Protein AF-A0A5J4ZER3-F1 (afdb_monomer_lite)

InterPro domains:
  IPR011009 Protein kinase-like domain superfamily [SSF56112] (42-123)
  IPR045845 Serine/threonine-protein kinase BSK [PTHR45863] (16-123)

Organism: NCBI:txid561372

pLDDT: mean 79.9, std 24.3, range [31.86, 98.56]

Radius of gyration: 29.1 Å; chains: 1; bounding box: 75×54×48 Å

Foldseek 3Di:
DDDDDDDDDDDDDDDDDDDDDDDDDDDPPPDDPVPDPQAQEDEDEPVQQCQFQVNVDQVQWPDPVGDPDQKTWGWGQGPVRDIDIDIDHHCVVPVDPVVVQVVLVVQQPDDDPPDPHRRYYYD

Secondary structure (DSSP, 8-state):
-------------------------------------PPPPEE--HHHHHHHTTTT-GGGB-STT-TTSSEEEEEEE-TTS-EEEEEEEPTTT-S-HHHHHHHHHHHHT---TTS----EE--

Sequence (123 aa):
MGCLQSKTANVQSPDQEPPQPDSNPDLANGDQLDQDQVPAFKEFGLAELRAATNGFSSELIVSESGEKAPNVVYRGKLRNNGLVAIKRFSKLSWPDPQQFVAEADGVGKVRHKRLVNLIGCCA

Structure (mmCIF, N/CA/C/O backbone):
data_AF-A0A5J4ZER3-F1
#
_entry.id   AF-A0A5J4ZER3-F1
#
loop_
_atom_site.group_PDB
_atom_site.id
_atom_site.type_symbol
_atom_site.label_atom_id
_atom_site.label_alt_id
_atom_site.label_comp_id
_atom_site.label_asym_id
_atom_site.label_entity_id
_atom_site.label_seq_id
_atom_site.pdbx_PDB_ins_code
_atom_site.Cartn_x
_atom_site.Cartn_y
_atom_site.Cartn_z
_atom_site.occupancy
_atom_site.B_iso_or_equiv
_atom_site.auth_seq_id
_atom_site.auth_comp_id
_atom_site.auth_asym_id
_atom_site.auth_atom_id
_atom_site.pdbx_PDB_model_num
ATOM 1 N N . MET A 1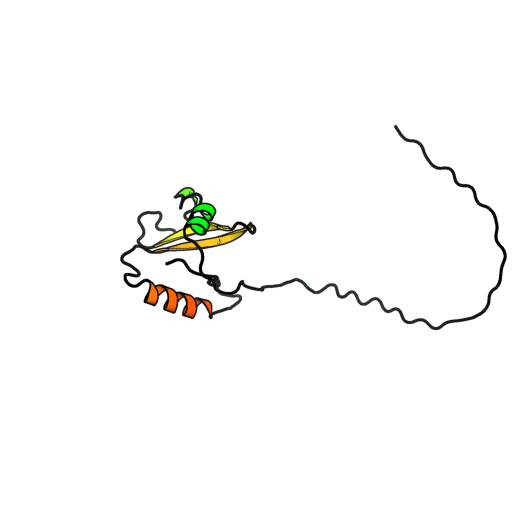 1 ? -52.283 8.293 23.711 1.00 50.03 1 MET A N 1
ATOM 2 C CA . MET A 1 1 ? -53.184 7.346 23.022 1.00 50.03 1 MET A CA 1
ATOM 3 C C . MET A 1 1 ? -52.814 5.948 23.487 1.00 50.03 1 MET A C 1
ATOM 5 O O . MET A 1 1 ? -51.911 5.345 22.930 1.00 50.03 1 MET A O 1
ATOM 9 N N . GLY A 1 2 ? -53.402 5.504 24.593 1.00 42.31 2 GLY A N 1
ATOM 10 C CA . GLY A 1 2 ? -53.235 4.150 25.119 1.00 42.31 2 GLY A CA 1
ATOM 11 C C . GLY A 1 2 ? -54.593 3.463 25.163 1.00 42.31 2 GLY A C 1
ATOM 12 O O . GLY A 1 2 ? -55.596 4.165 25.217 1.00 42.31 2 GLY A O 1
ATOM 13 N N . CYS A 1 3 ? -54.607 2.130 25.142 1.00 43.75 3 CYS A N 1
ATOM 14 C CA . CYS A 1 3 ? -55.658 1.299 25.731 1.00 43.75 3 CYS A CA 1
ATOM 15 C C . CYS A 1 3 ? -55.121 -0.119 25.986 1.00 43.75 3 CYS A C 1
ATOM 17 O O . CYS A 1 3 ? -54.333 -0.655 25.209 1.00 43.75 3 CYS A O 1
ATOM 19 N N . LEU A 1 4 ? -55.545 -0.666 27.123 1.00 42.50 4 LEU A N 1
ATOM 20 C CA . LEU A 1 4 ? -55.157 -1.926 27.749 1.00 42.50 4 LEU A CA 1
ATOM 21 C C . LEU A 1 4 ? -56.117 -3.073 27.375 1.00 42.50 4 LEU A C 1
ATOM 23 O O . LEU A 1 4 ? -57.294 -2.841 27.134 1.00 42.50 4 LEU A O 1
ATOM 27 N N . GLN A 1 5 ? -55.549 -4.286 27.380 1.00 50.31 5 GLN A N 1
ATOM 28 C CA . GLN A 1 5 ? -56.062 -5.638 27.689 1.00 50.31 5 GLN A CA 1
ATOM 29 C C . GLN A 1 5 ? -57.569 -5.967 27.640 1.00 50.31 5 GLN A C 1
ATOM 31 O O . GLN A 1 5 ? -58.403 -5.282 28.220 1.00 50.31 5 GLN A O 1
ATOM 36 N N . SER A 1 6 ? -57.870 -7.194 27.188 1.00 38.75 6 SER A N 1
ATOM 37 C CA . SER A 1 6 ? -58.867 -8.067 27.833 1.00 38.75 6 SER A CA 1
ATOM 38 C C . SER A 1 6 ? -58.549 -9.552 27.614 1.00 38.75 6 SER A C 1
ATOM 40 O O . SER A 1 6 ? -58.278 -9.988 26.498 1.00 38.75 6 SER A O 1
ATOM 42 N N . LYS A 1 7 ? -58.565 -10.307 28.718 1.00 40.66 7 LYS A N 1
ATOM 43 C CA . LYS A 1 7 ? -58.486 -11.773 28.809 1.00 40.66 7 LYS A CA 1
ATOM 44 C C . LYS A 1 7 ? -59.888 -12.375 28.665 1.00 40.66 7 LYS A C 1
ATOM 46 O O . LYS A 1 7 ? -60.841 -11.784 29.160 1.00 40.66 7 LYS A O 1
ATOM 51 N N . THR A 1 8 ? -59.989 -13.603 28.162 1.00 40.22 8 THR A N 1
ATOM 52 C CA . THR A 1 8 ? -60.995 -14.578 28.621 1.00 40.22 8 THR A CA 1
ATOM 53 C C . THR A 1 8 ? -60.343 -15.956 28.733 1.00 40.22 8 THR A C 1
ATOM 55 O O . THR A 1 8 ? -59.514 -16.337 27.911 1.00 40.22 8 THR A O 1
ATOM 58 N N . ALA A 1 9 ? -60.673 -16.653 29.816 1.00 38.53 9 ALA A N 1
ATOM 59 C CA . ALA A 1 9 ? -60.280 -18.020 30.127 1.00 38.53 9 ALA A CA 1
ATOM 60 C C . ALA A 1 9 ? -61.466 -18.953 29.849 1.00 38.53 9 ALA A C 1
ATOM 62 O O . ALA A 1 9 ? -62.600 -18.530 30.066 1.00 38.53 9 ALA A O 1
ATOM 63 N N . ASN A 1 10 ? -61.219 -20.214 29.470 1.00 35.22 10 ASN A N 1
ATOM 64 C CA . ASN A 1 10 ? -62.096 -21.319 29.871 1.00 35.22 10 ASN A CA 1
ATOM 65 C C . ASN A 1 10 ? -61.399 -22.698 29.798 1.00 35.22 10 ASN A C 1
ATOM 67 O O . ASN A 1 10 ? -61.095 -23.183 28.716 1.00 35.22 10 ASN A O 1
ATOM 71 N N . VAL A 1 11 ? -61.184 -23.257 30.994 1.00 31.86 11 VAL A N 1
ATOM 72 C CA . VAL A 1 11 ? -61.406 -24.635 31.490 1.00 31.86 11 VAL A CA 1
ATOM 73 C C . VAL A 1 11 ? -60.744 -25.873 30.841 1.00 31.86 11 VAL A C 1
ATOM 75 O O . VAL A 1 11 ? -60.644 -26.062 29.638 1.00 31.86 11 VAL A O 1
ATOM 78 N N . GLN A 1 12 ? -60.335 -26.728 31.781 1.00 37.50 12 GLN A N 1
ATOM 79 C CA . GLN A 1 12 ? -59.438 -27.879 31.824 1.00 37.50 12 GLN A CA 1
ATOM 80 C C . GLN A 1 12 ? -60.175 -29.228 31.749 1.00 37.50 12 GLN A C 1
ATOM 82 O O . GLN A 1 12 ? -61.339 -29.317 32.138 1.00 37.50 12 GLN A O 1
ATOM 87 N N . SER A 1 13 ? -59.469 -30.299 31.366 1.00 40.91 13 SER A N 1
ATOM 88 C CA . SER A 1 13 ? -59.676 -31.662 31.893 1.00 40.91 13 SER A CA 1
ATOM 89 C C . SER A 1 13 ? -58.424 -32.540 31.700 1.00 40.91 13 SER A C 1
ATOM 91 O O . SER A 1 13 ? -57.577 -32.184 30.880 1.00 40.91 13 SER A O 1
ATOM 93 N N . PRO A 1 14 ? -58.257 -33.594 32.524 1.00 41.88 14 PRO A N 1
ATOM 94 C CA . PRO A 1 14 ? -56.969 -33.999 33.091 1.00 41.88 14 PRO A CA 1
ATOM 95 C C . PRO A 1 14 ? -56.471 -35.362 32.585 1.00 41.88 14 PRO A C 1
ATOM 97 O O . PRO A 1 14 ? -57.275 -36.167 32.145 1.00 41.88 14 PRO A O 1
ATOM 100 N N . ASP A 1 15 ? -55.165 -35.611 32.716 1.00 33.59 15 ASP A N 1
ATOM 101 C CA . ASP A 1 15 ? -54.589 -36.881 33.195 1.00 33.59 15 ASP A CA 1
ATOM 102 C C . ASP A 1 15 ? -53.092 -36.644 33.527 1.00 33.59 15 ASP A C 1
ATOM 104 O O . ASP A 1 15 ? -52.298 -36.279 32.660 1.00 33.59 15 ASP A O 1
ATOM 108 N N . GLN A 1 16 ? -52.716 -36.787 34.807 1.00 33.78 16 GLN A N 1
ATOM 109 C CA . GLN A 1 16 ? -51.332 -36.935 35.317 1.00 33.78 16 GLN A CA 1
ATOM 110 C C . GLN A 1 16 ? -51.167 -38.394 35.801 1.00 33.78 16 GLN A C 1
ATOM 112 O O . GLN A 1 16 ? -52.162 -38.988 36.202 1.00 33.78 16 GLN A O 1
ATOM 117 N N . GLU A 1 17 ? -50.004 -39.066 35.739 1.00 35.72 17 GLU A N 1
ATOM 118 C CA . GLU A 1 17 ? -48.782 -38.951 36.592 1.00 35.72 17 GLU A CA 1
ATOM 119 C C . GLU A 1 17 ? -47.750 -40.064 36.190 1.00 35.72 17 GLU A C 1
ATOM 121 O O . GLU A 1 17 ? -48.180 -40.975 35.477 1.00 35.72 17 GLU A O 1
ATOM 126 N N . PRO A 1 18 ? -46.500 -40.212 36.735 1.00 43.41 18 PRO A N 1
ATOM 127 C CA . PRO A 1 18 ? -45.420 -39.314 37.244 1.00 43.41 18 PRO A CA 1
ATOM 128 C C . PRO A 1 18 ? -43.984 -39.756 36.729 1.00 43.41 18 PRO A C 1
ATOM 130 O O . PRO A 1 18 ? -43.915 -40.443 35.715 1.00 43.41 18 PRO A O 1
ATOM 133 N N . PRO A 1 19 ? -42.826 -39.511 37.413 1.00 41.78 19 PRO A N 1
ATOM 134 C CA . PRO A 1 19 ? -41.915 -38.349 37.410 1.00 41.78 19 PRO A CA 1
ATOM 135 C C . PRO A 1 19 ? -40.495 -38.583 36.779 1.00 41.78 19 PRO A C 1
ATOM 137 O O . PRO A 1 19 ? -40.183 -39.646 36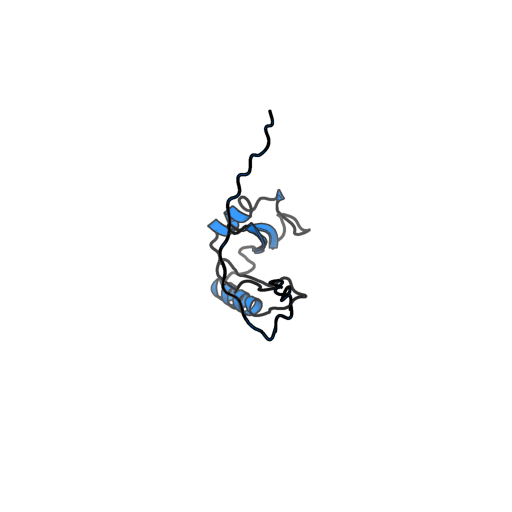.257 1.00 41.78 19 PRO A O 1
ATOM 140 N N . GLN A 1 20 ? -39.658 -37.531 36.843 1.00 42.25 20 GLN A N 1
ATOM 141 C CA . GLN A 1 20 ? -38.390 -37.182 36.145 1.00 42.25 20 GLN A CA 1
ATOM 142 C C . GLN A 1 20 ? -37.134 -38.056 36.475 1.00 42.25 20 GLN A C 1
ATOM 144 O O . GLN A 1 20 ? -37.208 -38.923 37.344 1.00 42.25 20 GLN A O 1
ATOM 149 N N . PRO A 1 21 ? -35.951 -37.803 35.856 1.00 39.06 21 PRO A N 1
ATOM 150 C CA . PRO A 1 21 ? -35.053 -36.823 36.482 1.00 39.06 21 PRO A CA 1
ATOM 151 C C . PRO A 1 21 ? -34.340 -35.857 35.523 1.00 39.06 21 PRO A C 1
ATOM 153 O O . PRO A 1 21 ? -34.024 -36.152 34.371 1.00 39.06 21 PRO A O 1
ATOM 156 N N . ASP A 1 22 ? -34.077 -34.691 36.099 1.00 41.81 22 ASP A N 1
ATOM 157 C CA . ASP A 1 22 ? -33.426 -33.514 35.555 1.00 41.81 22 ASP A CA 1
ATOM 158 C C . ASP A 1 22 ? -31.985 -33.744 35.090 1.00 41.81 22 ASP A C 1
ATOM 160 O O . ASP A 1 22 ? -31.205 -34.476 35.700 1.00 41.81 22 ASP A O 1
ATOM 164 N N . SER A 1 23 ? -31.581 -33.007 34.059 1.00 36.00 23 SER A N 1
ATOM 165 C CA . SER A 1 23 ? -30.211 -32.490 33.960 1.00 36.00 23 SER A CA 1
ATOM 166 C C . SER A 1 23 ? -30.170 -31.337 32.966 1.00 36.00 23 SER A C 1
ATOM 168 O O . SER A 1 23 ? -29.874 -31.503 31.788 1.00 36.00 23 SER A O 1
ATOM 170 N N . ASN A 1 24 ? -30.450 -30.141 33.474 1.00 47.28 24 ASN A N 1
ATOM 171 C CA . ASN A 1 24 ? -29.942 -28.916 32.881 1.00 47.28 24 ASN A CA 1
ATOM 172 C C . ASN A 1 24 ? -28.918 -28.336 33.861 1.00 47.28 24 ASN A C 1
ATOM 174 O O . ASN A 1 24 ? -29.302 -27.909 34.951 1.00 47.28 24 ASN A O 1
ATOM 178 N N . PRO A 1 25 ? -27.630 -28.290 33.508 1.00 42.06 25 PRO A N 1
ATOM 179 C CA . PRO A 1 25 ? -26.770 -27.222 33.948 1.00 42.06 25 PRO A CA 1
ATOM 180 C C . PRO A 1 25 ? -26.602 -26.247 32.785 1.00 42.06 25 PRO A C 1
ATOM 182 O O . PRO A 1 25 ? -26.043 -26.580 31.740 1.00 42.06 25 PRO A O 1
ATOM 185 N N . ASP A 1 26 ? -27.084 -25.026 33.005 1.00 46.06 26 ASP A N 1
ATOM 186 C CA . ASP A 1 26 ? -26.524 -23.826 32.400 1.00 46.06 26 ASP A CA 1
ATOM 187 C C . ASP A 1 26 ? -24.995 -23.928 32.381 1.00 46.06 26 ASP A C 1
ATOM 189 O O . ASP A 1 26 ? -24.340 -23.870 33.423 1.00 46.06 26 ASP A O 1
ATOM 193 N N . LEU A 1 27 ? -24.420 -24.042 31.190 1.00 45.72 27 LEU A N 1
ATOM 194 C CA . LEU A 1 27 ? -23.073 -23.563 30.939 1.00 45.72 27 LEU A CA 1
ATOM 195 C C . LEU A 1 27 ? -23.162 -22.622 29.754 1.00 45.72 27 LEU A C 1
ATOM 197 O O . LEU A 1 27 ? -23.180 -23.013 28.587 1.00 45.72 27 LEU A O 1
ATOM 201 N N . ALA A 1 28 ? -23.258 -21.349 30.116 1.00 50.97 28 ALA A N 1
ATOM 202 C CA . ALA A 1 28 ? -22.905 -20.237 29.274 1.00 50.97 28 ALA A CA 1
ATOM 203 C C . ALA A 1 28 ? -21.564 -20.523 28.584 1.00 50.97 28 ALA A C 1
ATOM 205 O O . ALA A 1 28 ? -20.506 -20.332 29.172 1.00 50.97 28 ALA A O 1
ATOM 206 N N . ASN A 1 29 ? -21.601 -20.907 27.311 1.00 46.16 29 ASN A N 1
ATOM 207 C CA . ASN A 1 29 ? -20.470 -20.677 26.421 1.00 46.16 29 ASN A CA 1
ATOM 208 C C . ASN A 1 29 ? -20.624 -19.276 25.826 1.00 46.16 29 ASN A C 1
ATOM 210 O O . ASN A 1 29 ? -20.807 -19.081 24.628 1.00 46.16 29 ASN A O 1
ATOM 214 N N . GLY A 1 30 ? -20.589 -18.290 26.722 1.00 48.44 30 GLY A N 1
ATOM 215 C CA . GLY A 1 30 ? -20.108 -16.964 26.389 1.00 48.44 30 GLY A CA 1
ATOM 216 C C . GLY A 1 30 ? -18.591 -17.015 26.449 1.00 48.44 30 GLY A C 1
ATOM 217 O O . GLY A 1 30 ? -18.036 -16.751 27.501 1.00 48.44 30 GLY A O 1
ATOM 218 N N . ASP A 1 31 ? -17.965 -17.436 25.351 1.00 48.97 31 ASP A N 1
ATOM 219 C CA . ASP A 1 31 ? -16.573 -17.129 25.006 1.00 48.97 31 ASP A CA 1
ATOM 220 C C . ASP A 1 31 ? -16.274 -17.651 23.594 1.00 48.97 31 ASP A C 1
ATOM 222 O O . ASP A 1 31 ? -15.600 -18.653 23.377 1.00 48.97 31 ASP A O 1
ATOM 226 N N . GLN A 1 32 ? -16.772 -16.934 22.592 1.00 49.00 32 GLN A N 1
ATOM 227 C CA . GLN A 1 32 ? -16.028 -16.815 21.344 1.00 49.00 32 GLN A CA 1
ATOM 228 C C . GLN A 1 32 ? -16.011 -15.335 20.980 1.00 49.00 32 GLN A C 1
ATOM 230 O O . GLN A 1 32 ? -16.692 -14.855 20.079 1.00 49.00 32 GLN A O 1
ATOM 235 N N . LEU A 1 33 ? -15.242 -14.577 21.759 1.00 41.66 33 LEU A N 1
ATOM 236 C CA . LEU A 1 33 ? -14.619 -13.384 21.216 1.00 41.66 33 LEU A CA 1
ATOM 237 C C . LEU A 1 33 ? -13.798 -13.874 20.017 1.00 41.66 33 LEU A C 1
ATOM 239 O O . LEU A 1 33 ? -12.773 -14.526 20.213 1.00 41.66 33 LEU A O 1
ATOM 243 N N . ASP A 1 34 ? -14.270 -13.635 18.791 1.00 45.97 34 ASP A N 1
ATOM 244 C CA . ASP A 1 34 ? -13.474 -13.785 17.569 1.00 45.97 34 ASP A CA 1
ATOM 245 C C . ASP A 1 34 ? -12.306 -12.792 17.641 1.00 45.97 34 ASP A C 1
ATOM 247 O O . ASP A 1 34 ? -12.337 -11.670 17.132 1.00 45.97 34 ASP A O 1
ATOM 251 N N . GLN A 1 35 ? -11.290 -13.196 18.390 1.00 51.22 35 GLN A N 1
ATOM 252 C CA . GLN A 1 35 ? -10.050 -12.491 18.603 1.00 51.22 35 GLN A CA 1
ATOM 253 C C . GLN A 1 35 ? -9.121 -12.846 17.431 1.00 51.22 35 GLN A C 1
ATOM 255 O O . GLN A 1 35 ? -8.824 -14.010 17.173 1.00 51.22 35 GLN A O 1
ATOM 260 N N . ASP A 1 36 ? -8.645 -11.817 16.733 1.00 57.66 36 ASP A N 1
ATOM 261 C CA . ASP A 1 36 ? -7.347 -11.816 16.048 1.00 57.66 36 ASP A CA 1
ATOM 262 C C . ASP A 1 36 ? -7.148 -12.654 14.767 1.00 57.66 36 ASP A C 1
ATOM 264 O O . ASP A 1 36 ? -6.004 -12.946 14.403 1.00 57.66 36 ASP A O 1
ATOM 268 N N . GLN A 1 37 ? -8.188 -12.974 13.990 1.00 75.62 37 GLN A N 1
ATOM 269 C CA . GLN A 1 37 ? -7.968 -13.525 12.640 1.00 75.62 37 GLN A CA 1
ATOM 270 C C . GLN A 1 37 ? -7.488 -12.415 11.684 1.00 75.62 37 GLN A C 1
ATOM 272 O O . GLN A 1 37 ? -8.271 -11.717 11.037 1.00 75.62 37 GLN A O 1
ATOM 277 N N . VAL A 1 38 ? -6.168 -12.228 11.604 1.00 85.25 38 VAL A N 1
ATOM 278 C CA . VAL A 1 38 ? -5.532 -11.369 10.596 1.00 85.25 38 VAL A CA 1
ATOM 279 C C . VAL A 1 38 ? -5.847 -11.930 9.202 1.00 85.25 38 VAL A C 1
ATOM 281 O O . VAL A 1 38 ? -5.568 -13.106 8.961 1.00 85.25 38 VAL A O 1
ATOM 284 N N . PRO A 1 39 ? -6.354 -11.117 8.255 1.00 91.25 39 PRO A N 1
ATOM 285 C CA . PRO A 1 39 ? -6.619 -11.580 6.898 1.00 91.25 39 PRO A CA 1
ATOM 286 C C . PRO A 1 39 ? -5.396 -12.227 6.233 1.00 91.25 39 PRO A C 1
ATOM 288 O O . PRO A 1 39 ? -4.248 -11.797 6.422 1.00 91.25 39 PRO A O 1
ATOM 291 N N . ALA A 1 40 ? -5.655 -13.239 5.402 1.00 92.88 40 ALA A N 1
ATOM 292 C CA . ALA A 1 40 ? -4.637 -13.821 4.538 1.00 92.88 40 ALA A CA 1
ATOM 293 C C . ALA A 1 40 ? -4.018 -12.741 3.637 1.00 92.88 40 ALA A C 1
ATOM 295 O O . ALA A 1 40 ? -4.702 -11.811 3.200 1.00 92.88 40 ALA A O 1
ATOM 296 N N . PHE A 1 41 ? -2.715 -12.868 3.380 1.00 97.12 41 PHE A N 1
ATOM 297 C CA . PHE A 1 41 ? -2.021 -11.987 2.448 1.00 97.12 41 PHE A CA 1
ATOM 298 C C . PHE A 1 41 ? -2.628 -12.128 1.045 1.00 97.12 41 PHE A C 1
ATOM 300 O O . PHE A 1 41 ? -2.894 -13.243 0.596 1.00 97.12 41 PHE A O 1
ATOM 307 N N . LYS A 1 42 ? -2.866 -11.006 0.360 1.00 97.12 42 LYS A N 1
ATOM 308 C CA . LYS A 1 42 ? -3.399 -10.989 -1.009 1.00 97.12 42 LYS A CA 1
ATOM 309 C C . LYS A 1 42 ? -2.893 -9.796 -1.815 1.00 97.12 42 LYS A C 1
ATOM 311 O O . LYS A 1 42 ? -2.412 -8.810 -1.261 1.00 97.12 42 LYS A O 1
ATOM 316 N N . GLU A 1 43 ? -3.091 -9.844 -3.123 1.00 98.06 43 GLU A N 1
ATOM 317 C CA . GLU A 1 43 ? -2.904 -8.679 -3.984 1.00 98.06 43 GLU A CA 1
ATOM 318 C C . GLU A 1 43 ? -4.153 -7.787 -3.984 1.00 98.06 43 GLU A C 1
ATOM 320 O O . GLU A 1 43 ? -5.293 -8.258 -4.035 1.00 98.06 43 GLU A O 1
ATOM 325 N N . PHE A 1 44 ? -3.929 -6.479 -3.901 1.00 98.19 44 PHE A N 1
ATOM 326 C CA . PHE A 1 44 ? -4.946 -5.439 -3.983 1.00 98.19 44 PHE A CA 1
ATOM 327 C C . PHE A 1 44 ? -4.843 -4.717 -5.323 1.00 98.19 44 PHE A C 1
ATOM 329 O O . PHE A 1 44 ? -3.751 -4.429 -5.807 1.00 98.19 44 PHE A O 1
ATOM 336 N N . GLY A 1 45 ? -5.984 -4.336 -5.896 1.00 98.19 45 GLY A N 1
ATOM 337 C CA . GLY A 1 45 ? -5.986 -3.500 -7.093 1.00 98.19 45 GLY A CA 1
ATOM 338 C C . GLY A 1 45 ? -5.636 -2.045 -6.769 1.00 98.19 45 GLY A C 1
ATOM 339 O O . GLY A 1 45 ? -6.140 -1.477 -5.798 1.00 98.19 45 GLY A O 1
ATOM 340 N N . LEU A 1 46 ? -4.873 -1.374 -7.639 1.00 98.12 46 LEU A N 1
ATOM 341 C CA . LEU A 1 46 ? -4.571 0.055 -7.477 1.00 98.12 46 LEU A CA 1
ATOM 342 C C . LEU A 1 46 ? -5.842 0.914 -7.358 1.00 98.12 46 LEU A C 1
ATOM 344 O O . LEU A 1 46 ? -5.878 1.868 -6.583 1.00 98.12 46 LEU A O 1
ATOM 348 N N . ALA A 1 47 ? -6.900 0.572 -8.101 1.00 98.31 47 ALA A N 1
ATOM 349 C CA . ALA A 1 47 ? -8.188 1.262 -8.023 1.00 98.31 47 ALA A CA 1
ATOM 350 C C . ALA A 1 47 ? -8.854 1.119 -6.641 1.00 98.31 47 ALA A C 1
ATOM 352 O O . ALA A 1 47 ? -9.468 2.067 -6.156 1.00 98.31 47 ALA A O 1
ATOM 353 N N . GLU A 1 48 ? -8.702 -0.037 -5.989 1.00 98.12 48 GLU A N 1
ATOM 354 C CA . GLU A 1 48 ? -9.196 -0.276 -4.631 1.00 98.12 48 GLU A CA 1
ATOM 355 C C . GLU A 1 48 ? -8.433 0.583 -3.619 1.00 98.12 48 GLU A C 1
ATOM 357 O O . GLU A 1 48 ? -9.054 1.304 -2.840 1.00 98.12 48 GLU A O 1
ATOM 362 N N . LEU A 1 49 ? -7.097 0.583 -3.683 1.00 98.56 49 LEU A N 1
ATOM 363 C CA . LEU A 1 49 ? -6.260 1.382 -2.782 1.00 98.56 49 LEU A CA 1
ATOM 364 C C . LEU A 1 49 ? -6.456 2.890 -2.993 1.00 98.56 49 LEU A C 1
ATOM 366 O O . LEU A 1 49 ? -6.476 3.658 -2.030 1.00 98.56 49 LEU A O 1
ATOM 370 N N . ARG A 1 50 ? -6.664 3.321 -4.244 1.00 98.38 50 ARG A N 1
ATOM 371 C CA . ARG A 1 50 ? -6.989 4.711 -4.582 1.00 98.38 50 ARG A CA 1
ATOM 372 C C . ARG A 1 50 ? -8.333 5.127 -3.985 1.00 98.38 50 ARG A C 1
ATOM 374 O O . ARG A 1 50 ? -8.416 6.197 -3.393 1.00 98.38 50 ARG A O 1
ATOM 381 N N . ALA A 1 51 ? -9.366 4.294 -4.106 1.00 98.44 51 ALA A N 1
ATOM 382 C CA . ALA A 1 51 ? -10.667 4.568 -3.497 1.00 98.44 51 ALA A CA 1
ATOM 383 C C . ALA A 1 51 ? -10.572 4.609 -1.962 1.00 98.44 51 ALA A C 1
ATOM 385 O O . ALA A 1 51 ? -11.124 5.509 -1.335 1.00 98.44 51 ALA A O 1
ATOM 386 N N . ALA A 1 52 ? -9.809 3.689 -1.364 1.00 98.50 52 ALA A N 1
ATOM 387 C CA . ALA A 1 52 ? -9.627 3.608 0.083 1.00 98.50 52 ALA A CA 1
ATOM 388 C C . ALA A 1 52 ? -8.935 4.840 0.691 1.00 98.50 52 ALA A C 1
ATOM 390 O O . ALA A 1 52 ? -9.101 5.099 1.881 1.00 98.50 52 ALA A O 1
ATOM 391 N N . THR A 1 53 ? -8.164 5.582 -0.108 1.00 98.56 53 THR A N 1
ATOM 392 C CA . THR A 1 53 ? -7.341 6.733 0.312 1.00 98.56 53 THR A CA 1
ATOM 393 C C . THR A 1 53 ? -7.804 8.056 -0.296 1.00 98.56 53 THR A C 1
ATOM 395 O O . THR A 1 53 ? -7.034 9.015 -0.329 1.00 98.56 53 THR A O 1
ATOM 398 N N . ASN A 1 54 ? -9.031 8.116 -0.827 1.00 98.06 54 ASN A N 1
ATOM 399 C CA . ASN A 1 54 ? -9.554 9.293 -1.525 1.00 98.06 54 ASN A CA 1
ATOM 400 C C . ASN A 1 54 ? -8.558 9.868 -2.557 1.00 98.06 54 ASN A C 1
ATOM 402 O O . ASN A 1 54 ? -8.223 11.048 -2.539 1.00 98.06 54 ASN A O 1
ATOM 406 N N . GLY A 1 55 ? -8.004 9.007 -3.414 1.00 97.75 55 GLY A N 1
ATOM 407 C CA . GLY A 1 55 ? -7.032 9.432 -4.422 1.00 97.75 55 GLY A CA 1
ATOM 408 C C . GLY A 1 55 ? -5.591 9.567 -3.928 1.00 97.75 55 GLY A C 1
ATOM 409 O O . GLY A 1 55 ? -4.812 10.228 -4.606 1.00 97.75 55 GLY A O 1
ATOM 410 N N . PHE A 1 56 ? -5.218 8.940 -2.805 1.00 97.31 56 PHE A N 1
ATOM 411 C CA . PHE A 1 56 ? -3.973 9.219 -2.073 1.00 97.31 56 PHE A CA 1
ATOM 412 C C . PHE A 1 56 ? -3.906 10.671 -1.569 1.00 97.31 56 PHE A C 1
ATOM 414 O O . PHE A 1 56 ? -2.879 11.333 -1.711 1.00 97.31 56 PHE A O 1
ATOM 421 N N . SER A 1 57 ? -5.013 11.157 -0.991 1.00 97.44 57 SER A N 1
ATOM 422 C CA . SER A 1 57 ? -5.113 12.511 -0.428 1.00 97.44 57 SER A CA 1
ATOM 423 C C . SER A 1 57 ? -4.038 12.763 0.634 1.00 97.44 57 SER A C 1
ATOM 425 O O . SER A 1 57 ? -3.803 11.921 1.507 1.00 97.44 57 SER A O 1
ATOM 427 N N . SER A 1 58 ? -3.422 13.947 0.590 1.00 96.38 58 SER A N 1
ATOM 428 C CA . SER A 1 58 ? -2.423 14.383 1.570 1.00 96.38 58 SER A CA 1
ATOM 429 C C . SER A 1 58 ? -2.995 14.503 2.988 1.00 96.38 58 SER A C 1
ATOM 431 O O . SER A 1 58 ? -2.275 14.275 3.956 1.00 96.38 58 SER A O 1
ATOM 433 N N . GLU A 1 59 ? -4.302 14.749 3.121 1.00 97.25 59 GLU A N 1
ATOM 434 C CA . GLU A 1 59 ? -5.021 14.789 4.405 1.00 97.25 59 GLU A CA 1
ATOM 435 C C . GLU A 1 59 ? -5.041 13.436 5.127 1.00 97.25 59 GLU A C 1
ATOM 437 O O . GLU A 1 59 ? -5.259 13.367 6.335 1.00 97.25 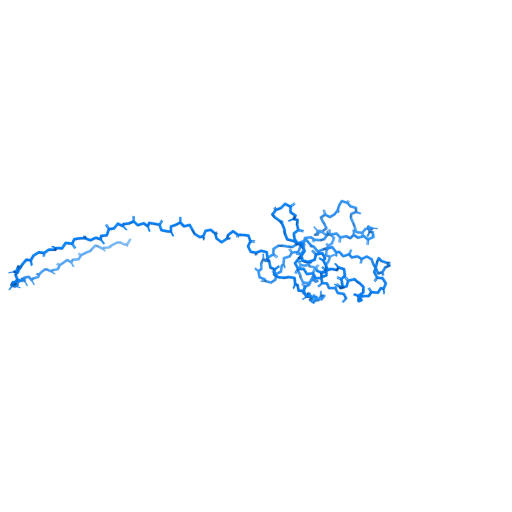59 GLU A O 1
ATOM 442 N N . LEU A 1 60 ? -4.833 12.344 4.388 1.00 97.62 60 LEU A N 1
ATOM 443 C CA . LEU A 1 60 ? -4.812 10.989 4.928 1.00 97.62 60 LEU A CA 1
ATOM 444 C C . LEU A 1 60 ? -3.391 10.477 5.174 1.00 97.62 60 LEU A C 1
ATOM 446 O O . LEU A 1 60 ? -3.231 9.309 5.527 1.00 97.62 60 LEU A O 1
ATOM 450 N N . ILE A 1 61 ? -2.359 11.307 5.003 1.00 97.94 61 ILE A N 1
ATOM 451 C CA . ILE A 1 61 ? -0.983 10.926 5.331 1.00 97.94 61 ILE A CA 1
ATOM 452 C C . ILE A 1 61 ? -0.844 10.784 6.848 1.00 97.94 61 ILE A C 1
ATOM 454 O O . ILE A 1 61 ? -1.192 11.680 7.610 1.00 97.94 61 ILE A O 1
ATOM 458 N N . VAL A 1 62 ? -0.298 9.648 7.276 1.00 97.25 62 VAL A N 1
ATOM 459 C CA . VAL A 1 62 ? -0.006 9.344 8.687 1.00 97.25 62 VAL A CA 1
ATOM 460 C C . VAL A 1 62 ? 1.489 9.196 8.966 1.00 97.25 62 VAL A C 1
ATOM 462 O O . VAL A 1 62 ? 1.888 9.064 10.117 1.00 97.25 62 VAL A O 1
ATOM 465 N N . SER A 1 63 ? 2.331 9.201 7.929 1.00 95.88 63 SER A N 1
ATOM 466 C CA . SER A 1 63 ? 3.788 9.245 8.083 1.00 95.88 63 SER A CA 1
ATOM 467 C C . SER A 1 63 ? 4.278 10.664 8.379 1.00 95.88 63 SER A C 1
ATOM 469 O O . SER A 1 63 ? 3.879 11.603 7.694 1.00 95.88 63 SER A O 1
ATOM 471 N N . GLU A 1 64 ? 5.221 10.804 9.312 1.00 91.38 64 GLU A N 1
ATOM 472 C CA . GLU A 1 64 ? 5.747 12.099 9.783 1.00 91.38 64 GLU A CA 1
ATOM 473 C C . GLU A 1 64 ? 6.368 12.966 8.677 1.00 91.38 64 GLU A C 1
ATOM 475 O O . GLU A 1 64 ? 6.260 14.188 8.699 1.00 91.38 64 GLU A O 1
ATOM 480 N N . SER A 1 65 ? 7.002 12.345 7.680 1.00 86.81 65 SER A N 1
ATOM 481 C CA . SER A 1 65 ? 7.750 13.049 6.629 1.00 86.81 65 SER A CA 1
ATOM 482 C C . SER A 1 65 ? 6.876 13.685 5.533 1.00 86.81 65 SER A C 1
ATOM 484 O O . SER A 1 65 ? 7.408 14.305 4.610 1.00 86.81 65 SER A O 1
ATOM 486 N N . GLY A 1 66 ? 5.547 13.548 5.618 1.00 86.38 66 GLY A N 1
ATOM 487 C CA . GLY A 1 66 ? 4.612 14.137 4.659 1.00 86.38 66 GLY A CA 1
ATOM 488 C C . GLY A 1 66 ? 4.757 13.591 3.232 1.00 86.38 66 GLY A C 1
ATOM 489 O O . GLY A 1 66 ? 5.324 12.526 2.998 1.00 86.38 66 GLY A O 1
ATOM 490 N N . GLU A 1 67 ? 4.234 14.332 2.255 1.00 84.50 67 GLU A N 1
ATOM 491 C CA . GLU A 1 67 ? 4.127 13.889 0.854 1.00 84.50 67 GLU A CA 1
ATOM 492 C C . GLU A 1 67 ? 5.468 13.844 0.101 1.00 84.50 67 GLU A C 1
ATOM 494 O O . GLU A 1 67 ? 5.630 13.076 -0.842 1.00 84.50 67 GLU A O 1
ATOM 499 N N . LYS A 1 68 ? 6.452 14.650 0.519 1.00 86.25 68 LYS A N 1
ATOM 500 C CA . LYS A 1 68 ? 7.764 14.741 -0.150 1.00 86.25 68 LYS A CA 1
ATOM 501 C C . LYS A 1 68 ? 8.710 13.592 0.212 1.00 86.25 68 LYS A C 1
ATOM 503 O O . LYS A 1 68 ? 9.831 13.539 -0.291 1.00 86.25 68 LYS A O 1
ATOM 508 N N . ALA A 1 69 ? 8.285 12.697 1.099 1.00 86.44 69 ALA A N 1
ATOM 509 C CA . ALA A 1 69 ? 9.069 11.548 1.504 1.00 86.44 69 ALA A CA 1
ATOM 510 C C . ALA A 1 69 ? 9.160 10.512 0.370 1.00 86.44 69 ALA A C 1
ATOM 512 O O . ALA A 1 69 ? 8.199 10.329 -0.378 1.00 86.44 69 ALA A O 1
ATOM 513 N N . PRO A 1 70 ? 10.268 9.758 0.269 1.00 84.44 70 PRO A N 1
ATOM 514 C CA . PRO A 1 70 ? 10.384 8.679 -0.713 1.00 84.44 70 PRO A CA 1
ATOM 515 C C . PRO A 1 70 ? 9.339 7.575 -0.496 1.00 84.44 70 PRO A C 1
ATOM 517 O O . PRO A 1 70 ? 8.957 6.896 -1.445 1.00 84.44 70 PRO A O 1
ATOM 520 N N . ASN A 1 71 ? 8.866 7.404 0.742 1.00 91.81 71 ASN A N 1
ATOM 521 C CA . ASN A 1 71 ? 7.827 6.451 1.104 1.00 91.81 71 ASN A CA 1
ATOM 522 C C . ASN A 1 71 ? 6.798 7.146 1.993 1.00 91.81 71 ASN A C 1
ATOM 524 O O . ASN A 1 71 ? 7.149 7.629 3.069 1.00 91.81 71 ASN A O 1
ATOM 528 N N . VAL A 1 72 ? 5.539 7.149 1.567 1.00 96.69 72 VAL A N 1
ATOM 529 C CA . VAL A 1 72 ? 4.441 7.820 2.277 1.00 96.69 72 VAL A CA 1
ATOM 530 C C . VAL A 1 72 ? 3.459 6.769 2.775 1.00 96.69 72 VAL A C 1
ATOM 532 O O . VAL A 1 72 ? 3.126 5.835 2.043 1.00 96.69 72 VAL A O 1
ATOM 535 N N . VAL A 1 73 ? 3.000 6.896 4.020 1.00 98.06 73 VAL A N 1
ATOM 536 C CA . VAL A 1 73 ? 1.972 6.010 4.583 1.00 98.06 73 VAL A CA 1
ATOM 537 C C . VAL A 1 73 ? 0.657 6.767 4.670 1.00 98.06 73 VAL A C 1
ATOM 539 O O . VAL A 1 73 ? 0.596 7.829 5.284 1.00 98.06 73 VAL A O 1
ATOM 542 N N . TYR A 1 74 ? -0.392 6.198 4.084 1.00 98.44 74 TYR A N 1
ATOM 543 C CA . TYR A 1 74 ? -1.745 6.743 4.095 1.00 98.44 74 TYR A CA 1
ATOM 544 C C . TYR A 1 74 ? -2.655 5.907 4.991 1.00 98.44 74 TYR A C 1
ATOM 546 O O . TYR A 1 74 ? -2.606 4.676 4.962 1.00 98.44 74 TYR A O 1
ATOM 554 N N . ARG A 1 75 ? -3.544 6.561 5.733 1.00 98.31 75 ARG A N 1
ATOM 555 C CA . ARG A 1 75 ? -4.722 5.923 6.318 1.00 98.31 75 ARG A CA 1
ATOM 556 C C . ARG A 1 75 ? -5.718 5.615 5.203 1.00 98.31 75 ARG A C 1
ATOM 558 O O . ARG A 1 75 ? -6.101 6.504 4.450 1.00 98.31 75 ARG A O 1
ATOM 565 N N . GLY A 1 76 ? -6.171 4.369 5.127 1.00 98.38 76 GLY A N 1
ATOM 566 C CA . GLY A 1 76 ? -7.187 3.931 4.177 1.00 98.38 76 GLY A CA 1
ATOM 567 C C . GLY A 1 76 ? -8.375 3.251 4.850 1.00 98.38 76 GLY A C 1
ATOM 568 O O . GLY A 1 76 ? -8.259 2.723 5.959 1.00 98.38 76 GLY A O 1
ATOM 569 N N . LYS A 1 77 ? -9.517 3.241 4.159 1.00 98.38 77 LYS A N 1
ATOM 570 C CA . LYS A 1 77 ? -10.697 2.444 4.519 1.00 98.38 77 LYS A CA 1
ATOM 571 C C . LYS A 1 77 ? -11.122 1.585 3.329 1.00 98.38 77 LYS A C 1
ATOM 573 O O . LYS A 1 77 ? -11.563 2.110 2.311 1.00 98.38 77 LYS A O 1
ATOM 578 N N . LEU A 1 78 ? -10.974 0.269 3.454 1.00 96.38 78 LEU A N 1
ATOM 579 C CA . LEU A 1 78 ? -11.394 -0.697 2.438 1.00 96.38 78 LEU A CA 1
ATOM 580 C C . LEU A 1 78 ? -12.930 -0.783 2.353 1.00 96.38 78 LEU A C 1
ATOM 582 O O . LEU A 1 78 ? -13.644 -0.345 3.256 1.00 96.38 78 LEU A O 1
ATOM 586 N N . ARG A 1 79 ? -13.456 -1.391 1.278 1.00 93.94 79 ARG A N 1
ATOM 587 C CA . ARG A 1 79 ? -14.913 -1.527 1.045 1.00 93.94 79 ARG A CA 1
ATOM 588 C C . ARG A 1 79 ? -15.643 -2.310 2.137 1.00 93.94 79 ARG A C 1
ATOM 590 O O . ARG A 1 79 ? -16.811 -2.055 2.390 1.00 93.94 79 ARG A O 1
ATOM 597 N N . ASN A 1 80 ? -14.951 -3.235 2.797 1.00 91.56 80 ASN A N 1
ATOM 598 C CA . ASN A 1 80 ? -15.462 -3.987 3.946 1.00 91.56 80 ASN A CA 1
ATOM 599 C C . ASN A 1 80 ? -15.387 -3.191 5.266 1.00 91.56 80 ASN A C 1
ATOM 601 O O . ASN A 1 80 ? -15.449 -3.779 6.339 1.00 91.56 80 ASN A O 1
ATOM 605 N N . ASN A 1 81 ? -15.193 -1.872 5.200 1.00 91.62 81 ASN A N 1
ATOM 606 C CA . ASN A 1 81 ? -14.951 -0.973 6.326 1.00 91.62 81 ASN A CA 1
ATOM 607 C C . ASN A 1 81 ? -13.668 -1.233 7.134 1.00 91.62 81 ASN A C 1
ATOM 609 O O . ASN A 1 81 ? -13.451 -0.545 8.133 1.00 91.62 81 ASN A O 1
ATOM 613 N N . GLY A 1 82 ? -12.790 -2.136 6.690 1.00 94.25 82 GLY A N 1
ATOM 614 C CA . GLY A 1 82 ? -11.497 -2.374 7.324 1.00 94.25 82 GLY A CA 1
ATOM 615 C C . GLY A 1 82 ? -10.574 -1.161 7.199 1.00 94.25 82 GLY A C 1
ATOM 616 O O . GLY A 1 82 ? -10.324 -0.675 6.092 1.00 94.25 82 GLY A O 1
ATOM 617 N N . LEU A 1 83 ? -10.065 -0.668 8.330 1.00 96.81 83 LEU A N 1
ATOM 618 C CA . LEU A 1 83 ? -9.042 0.377 8.354 1.00 96.81 83 LEU A CA 1
ATOM 619 C C . LEU A 1 83 ? -7.669 -0.227 8.066 1.00 96.81 83 LEU A C 1
ATOM 621 O O . LEU A 1 83 ? -7.317 -1.271 8.611 1.00 96.81 83 LEU A O 1
ATOM 625 N N . VAL A 1 84 ? -6.891 0.447 7.224 1.00 97.81 84 VAL A N 1
ATOM 626 C CA . VAL A 1 84 ? -5.570 -0.017 6.787 1.00 97.81 84 VAL A CA 1
ATOM 627 C C . VAL A 1 84 ? -4.563 1.126 6.757 1.00 97.81 84 VAL A C 1
ATOM 629 O O . VAL A 1 84 ? -4.928 2.288 6.572 1.00 97.81 84 VAL A O 1
ATOM 632 N N . ALA A 1 85 ? -3.283 0.786 6.897 1.00 98.31 85 ALA A N 1
ATOM 633 C CA . ALA A 1 85 ? -2.171 1.664 6.559 1.00 98.31 85 ALA A CA 1
ATOM 634 C C . ALA A 1 85 ? -1.610 1.237 5.195 1.00 98.31 85 ALA A C 1
ATOM 636 O O . ALA A 1 85 ? -1.204 0.090 5.022 1.00 98.31 85 ALA A O 1
ATOM 637 N N . ILE A 1 86 ? -1.599 2.146 4.220 1.00 98.38 86 ILE A N 1
ATOM 638 C CA . ILE A 1 86 ? -1.118 1.891 2.858 1.00 98.38 86 ILE A CA 1
ATOM 639 C C . ILE A 1 86 ? 0.210 2.617 2.682 1.00 98.38 86 ILE A C 1
ATOM 641 O O . ILE A 1 86 ? 0.245 3.842 2.569 1.00 98.38 86 ILE A O 1
ATOM 645 N N . LYS A 1 87 ? 1.311 1.861 2.669 1.00 97.75 87 LYS A N 1
ATOM 646 C CA . LYS A 1 87 ? 2.649 2.389 2.388 1.00 97.75 87 LYS A CA 1
ATOM 647 C C . LYS A 1 87 ? 2.876 2.419 0.880 1.00 97.75 87 LYS A C 1
ATOM 649 O O . LYS A 1 87 ? 2.953 1.374 0.240 1.00 97.75 87 LYS A O 1
ATOM 654 N N . ARG A 1 88 ? 2.985 3.619 0.319 1.00 96.50 88 ARG A N 1
ATOM 655 C CA . ARG A 1 88 ? 3.273 3.855 -1.095 1.00 96.50 88 ARG A CA 1
ATOM 656 C C . ARG A 1 88 ? 4.758 4.149 -1.260 1.00 96.50 88 ARG A C 1
ATOM 658 O O . ARG A 1 88 ? 5.264 5.119 -0.697 1.00 96.50 88 ARG A O 1
ATOM 665 N N . PHE A 1 89 ? 5.433 3.306 -2.028 1.00 95.25 89 PHE A N 1
ATOM 666 C CA . PHE A 1 89 ? 6.846 3.459 -2.353 1.00 95.25 89 PHE A CA 1
ATOM 667 C C . PHE A 1 89 ? 7.035 4.360 -3.578 1.00 95.25 89 PHE A C 1
ATOM 669 O O . PHE A 1 89 ? 6.178 4.414 -4.466 1.00 95.25 89 PHE A O 1
ATOM 676 N N . SER A 1 90 ? 8.171 5.053 -3.648 1.00 91.50 90 SER A N 1
ATOM 677 C CA . SER A 1 90 ? 8.608 5.691 -4.891 1.00 91.50 90 SER A CA 1
ATOM 678 C C . SER A 1 90 ? 8.933 4.634 -5.955 1.00 91.50 90 SER A C 1
ATOM 680 O O . SER A 1 90 ? 9.353 3.524 -5.628 1.00 91.50 90 SER A O 1
ATOM 682 N N . LYS A 1 91 ? 8.824 4.993 -7.242 1.00 84.88 91 LYS A N 1
ATOM 683 C CA . LYS A 1 91 ? 9.179 4.091 -8.357 1.00 84.88 91 LYS A CA 1
ATOM 684 C C . LYS A 1 91 ? 10.629 3.590 -8.303 1.00 84.88 91 LYS A C 1
ATOM 686 O O . LYS A 1 91 ? 10.926 2.539 -8.848 1.00 84.88 91 LYS A O 1
ATOM 691 N N . LEU A 1 92 ? 11.527 4.343 -7.665 1.00 89.50 92 LEU A N 1
ATOM 692 C CA . LEU A 1 92 ? 12.943 3.986 -7.551 1.00 89.50 92 LEU A CA 1
ATOM 693 C C . LEU A 1 92 ? 13.210 2.968 -6.436 1.00 89.50 92 LEU A C 1
ATOM 695 O O . LEU A 1 92 ? 14.262 2.343 -6.431 1.00 89.50 92 LEU A O 1
ATOM 699 N N . SER A 1 93 ? 12.282 2.806 -5.487 1.00 92.19 93 SER A N 1
ATOM 700 C CA . SER A 1 93 ? 12.462 1.909 -4.341 1.00 92.19 93 SER A CA 1
ATOM 701 C C . SER A 1 93 ? 12.345 0.433 -4.719 1.00 92.19 93 SER A C 1
ATOM 703 O O . SER A 1 93 ? 13.011 -0.391 -4.105 1.00 92.19 93 SER A O 1
ATOM 705 N N . TRP A 1 94 ? 11.524 0.118 -5.724 1.00 94.38 94 TRP A N 1
ATOM 706 C CA . TRP A 1 94 ? 11.311 -1.237 -6.235 1.00 94.38 94 TRP A CA 1
ATOM 707 C C . TRP A 1 94 ? 11.276 -1.223 -7.768 1.00 94.38 94 TRP A C 1
ATOM 709 O O . TRP A 1 94 ? 10.196 -1.183 -8.356 1.00 94.38 94 TRP A O 1
ATOM 719 N N . PRO A 1 95 ? 12.448 -1.203 -8.431 1.00 93.12 95 PRO A N 1
ATOM 720 C CA . PRO A 1 95 ? 12.522 -1.194 -9.892 1.00 93.12 95 PRO A CA 1
ATOM 721 C C . PRO A 1 95 ? 11.980 -2.479 -10.532 1.00 93.12 95 PRO A C 1
ATOM 723 O O . PRO A 1 95 ? 11.492 -2.430 -11.658 1.00 93.12 95 PRO A O 1
ATOM 726 N N . ASP A 1 96 ? 12.066 -3.606 -9.817 1.00 95.94 96 ASP A N 1
ATOM 727 C CA . ASP A 1 96 ? 11.518 -4.900 -10.224 1.00 95.94 96 ASP A CA 1
ATOM 728 C C . ASP A 1 96 ? 10.231 -5.220 -9.431 1.00 95.94 96 ASP A C 1
ATOM 730 O O . ASP A 1 96 ? 10.299 -5.514 -8.229 1.00 95.94 96 ASP A O 1
ATOM 734 N N . PRO A 1 97 ? 9.051 -5.191 -10.082 1.00 94.31 97 PRO A N 1
ATOM 735 C CA . PRO A 1 97 ? 7.781 -5.544 -9.455 1.00 94.31 97 PRO A CA 1
ATOM 736 C C . PRO A 1 97 ? 7.731 -6.986 -8.938 1.00 94.31 97 PRO A C 1
ATOM 738 O O . PRO A 1 97 ? 7.082 -7.242 -7.928 1.00 94.31 97 PRO A O 1
ATOM 741 N N . GLN A 1 98 ? 8.408 -7.932 -9.597 1.00 96.81 98 GLN A N 1
ATOM 742 C CA . GLN A 1 98 ? 8.387 -9.339 -9.185 1.00 96.81 98 GLN A CA 1
ATOM 743 C C . GLN A 1 98 ? 9.173 -9.540 -7.892 1.00 96.81 98 GLN A C 1
ATOM 745 O O . GLN A 1 98 ? 8.705 -10.228 -6.984 1.00 96.81 98 GLN A O 1
ATOM 750 N N . GLN A 1 99 ? 10.323 -8.871 -7.766 1.00 97.69 99 GLN A N 1
ATOM 751 C CA . GLN A 1 99 ? 11.082 -8.848 -6.518 1.00 97.69 99 GLN A CA 1
ATOM 752 C C . GLN A 1 99 ? 10.259 -8.232 -5.378 1.00 97.69 99 GLN A C 1
ATOM 754 O O . GLN A 1 99 ? 10.230 -8.776 -4.276 1.00 97.69 99 GLN A O 1
ATOM 759 N N . PHE A 1 100 ? 9.544 -7.135 -5.646 1.00 97.50 100 PHE A N 1
ATOM 760 C CA . PHE A 1 100 ? 8.669 -6.513 -4.652 1.00 97.50 100 PHE A CA 1
ATOM 761 C C . PHE A 1 100 ? 7.561 -7.457 -4.174 1.00 97.50 100 PHE A C 1
ATOM 763 O O . PHE A 1 100 ? 7.351 -7.580 -2.968 1.00 97.50 100 PHE A O 1
ATOM 770 N N . VAL A 1 101 ? 6.865 -8.132 -5.095 1.00 98.06 101 VAL A N 1
ATOM 771 C CA . VAL A 1 101 ? 5.794 -9.079 -4.746 1.00 98.06 101 VAL A CA 1
ATOM 772 C C . VAL A 1 101 ? 6.347 -10.254 -3.939 1.00 98.06 101 VAL A C 1
ATOM 774 O O . VAL A 1 101 ? 5.754 -10.614 -2.923 1.00 98.06 101 VAL A O 1
ATOM 777 N N . ALA A 1 102 ? 7.500 -10.807 -4.327 1.00 98.25 102 ALA A N 1
ATOM 778 C CA . ALA A 1 102 ? 8.136 -11.909 -3.605 1.00 98.25 102 ALA A CA 1
ATOM 779 C C . ALA A 1 102 ? 8.511 -11.526 -2.160 1.00 98.25 102 ALA A C 1
ATOM 781 O O . ALA A 1 102 ? 8.211 -12.265 -1.221 1.00 98.25 102 ALA A O 1
ATOM 782 N N . GLU A 1 103 ? 9.114 -10.352 -1.964 1.00 98.19 103 GLU A N 1
ATOM 783 C CA . GLU A 1 103 ? 9.458 -9.836 -0.633 1.00 98.19 103 GLU A CA 1
ATOM 784 C C . GLU A 1 103 ? 8.206 -9.511 0.193 1.00 98.19 103 GLU A C 1
ATOM 786 O O . GLU A 1 103 ? 8.127 -9.842 1.379 1.00 98.19 103 GLU A O 1
ATOM 791 N N . ALA A 1 104 ? 7.187 -8.911 -0.429 1.00 98.19 104 ALA A N 1
ATOM 792 C CA . ALA A 1 104 ? 5.925 -8.614 0.235 1.00 98.19 104 ALA A CA 1
ATOM 793 C C . ALA A 1 104 ? 5.201 -9.891 0.691 1.00 98.19 104 ALA A C 1
ATOM 795 O O . ALA A 1 104 ? 4.695 -9.916 1.812 1.00 98.19 104 ALA A O 1
ATOM 796 N N . ASP A 1 105 ? 5.194 -10.954 -0.119 1.00 97.69 105 ASP A N 1
ATOM 797 C CA . ASP A 1 105 ? 4.660 -12.269 0.260 1.00 97.69 105 ASP A CA 1
ATOM 798 C C . ASP A 1 105 ? 5.464 -12.894 1.414 1.00 97.69 105 ASP A C 1
ATOM 800 O O . ASP A 1 105 ? 4.891 -13.391 2.387 1.00 97.69 105 ASP A O 1
ATOM 804 N N . GLY A 1 106 ? 6.797 -12.797 1.367 1.00 98.06 106 GLY A N 1
ATOM 805 C CA . GLY A 1 106 ? 7.685 -13.226 2.450 1.00 98.06 106 GLY A CA 1
ATOM 806 C C . GLY A 1 106 ? 7.358 -12.550 3.785 1.00 98.06 106 GLY A C 1
ATOM 807 O O . GLY A 1 106 ? 7.121 -13.226 4.789 1.00 98.06 106 GLY A O 1
ATOM 808 N N . VAL A 1 107 ? 7.257 -11.217 3.794 1.00 98.00 107 VAL A N 1
ATOM 809 C CA . VAL A 1 107 ? 6.845 -10.440 4.978 1.00 98.00 107 VAL A CA 1
ATOM 810 C C . VAL A 1 107 ? 5.393 -10.741 5.363 1.00 98.00 107 VAL A C 1
ATOM 812 O O . VAL A 1 107 ? 5.057 -10.798 6.547 1.00 98.00 107 VAL A O 1
ATOM 815 N N . GLY A 1 108 ? 4.531 -10.991 4.378 1.00 97.00 108 GLY A N 1
ATOM 816 C CA . GLY A 1 108 ? 3.135 -11.383 4.545 1.00 97.00 108 GLY A CA 1
ATOM 817 C C . GLY A 1 108 ? 2.938 -12.694 5.310 1.00 97.00 108 GLY A C 1
ATOM 818 O O . GLY A 1 108 ? 1.887 -12.887 5.913 1.00 97.00 108 GLY A O 1
ATOM 819 N N . LYS A 1 109 ? 3.943 -13.572 5.366 1.00 96.25 109 LYS A N 1
ATOM 820 C CA . LYS A 1 109 ? 3.896 -14.808 6.169 1.00 96.25 109 LYS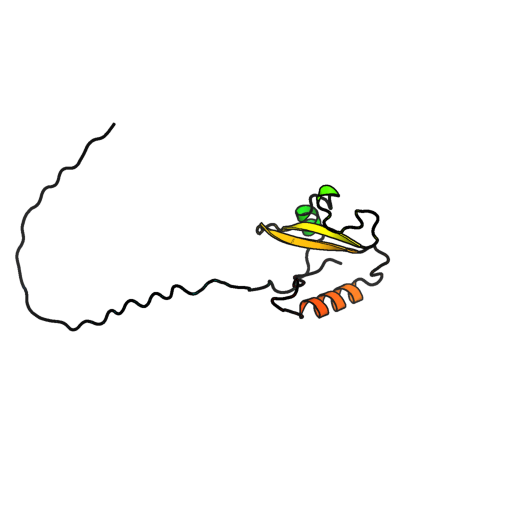 A CA 1
ATOM 821 C C . LYS A 1 109 ? 4.153 -14.563 7.654 1.00 96.25 109 LYS A C 1
ATOM 823 O O . LYS A 1 109 ? 3.750 -15.372 8.487 1.00 96.25 109 LYS A O 1
ATOM 828 N N . VAL A 1 110 ? 4.792 -13.448 8.012 1.00 95.94 110 VAL A N 1
ATOM 829 C CA . VAL A 1 110 ? 5.044 -13.101 9.412 1.00 95.94 110 VAL A CA 1
ATOM 830 C C . VAL A 1 110 ? 3.741 -12.611 10.044 1.00 95.94 110 VAL A C 1
ATOM 832 O O . VAL A 1 110 ? 3.142 -11.620 9.612 1.00 95.94 110 VAL A O 1
ATOM 835 N N . ARG A 1 111 ? 3.288 -13.334 11.074 1.00 95.56 111 ARG A N 1
ATOM 836 C CA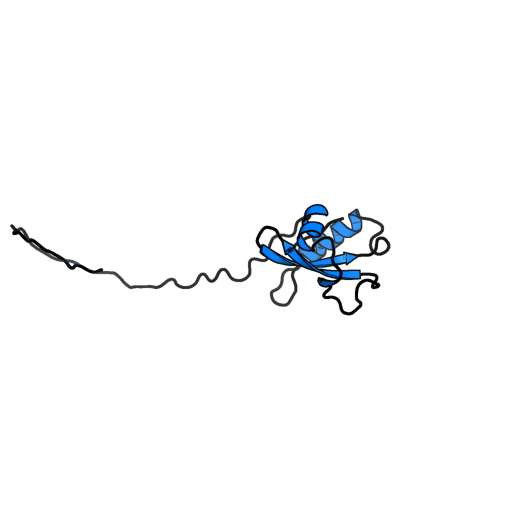 . ARG A 1 111 ? 2.050 -13.055 11.806 1.00 95.56 111 ARG A CA 1
ATOM 837 C C . ARG A 1 111 ? 2.295 -13.062 13.305 1.00 95.56 111 ARG A C 1
ATOM 839 O O . ARG A 1 111 ? 2.723 -14.068 13.862 1.00 95.56 111 ARG A O 1
ATOM 846 N N . HIS A 1 112 ? 2.044 -11.932 13.964 1.00 95.12 112 HIS A N 1
ATOM 847 C CA . HIS A 1 112 ? 2.206 -11.823 15.412 1.00 95.12 112 HIS A CA 1
ATOM 848 C C . HIS A 1 112 ? 1.349 -10.696 16.004 1.00 95.12 112 HIS A C 1
ATOM 850 O O . HIS A 1 112 ? 1.262 -9.608 15.439 1.00 95.12 112 HIS A O 1
ATOM 856 N N . LYS A 1 113 ? 0.809 -10.898 17.214 1.00 94.88 113 LYS A N 1
ATOM 857 C CA . LYS A 1 113 ? -0.027 -9.914 17.941 1.00 94.88 113 LYS A CA 1
ATOM 858 C C . LYS A 1 113 ? 0.678 -8.609 18.344 1.00 94.88 113 LYS A C 1
ATOM 860 O O . LYS A 1 113 ? 0.044 -7.654 18.766 1.00 94.88 113 LYS A O 1
ATOM 865 N N . ARG A 1 114 ? 2.011 -8.585 18.257 1.00 95.81 114 ARG A N 1
ATOM 866 C CA . ARG A 1 114 ? 2.864 -7.407 18.545 1.00 95.81 114 ARG A CA 1
ATOM 867 C C . ARG A 1 114 ? 3.365 -6.706 17.281 1.00 95.81 114 ARG A C 1
ATOM 869 O O . ARG A 1 114 ? 4.218 -5.834 17.378 1.00 95.81 114 ARG A O 1
ATOM 876 N N . LEU A 1 115 ? 2.900 -7.131 16.109 1.00 95.38 115 LEU A N 1
ATOM 877 C CA . LEU A 1 115 ? 3.266 -6.542 14.830 1.00 95.38 115 LEU A CA 1
ATOM 878 C C . LEU A 1 115 ? 2.029 -5.964 14.158 1.00 95.38 115 LEU A C 1
ATOM 880 O O . LEU A 1 115 ? 0.920 -6.477 14.302 1.00 95.38 115 LEU A O 1
ATOM 884 N N . VAL A 1 116 ? 2.251 -4.927 13.356 1.00 95.50 116 VAL A N 1
ATOM 885 C CA . VAL A 1 116 ? 1.286 -4.542 12.329 1.00 95.50 116 VAL A CA 1
ATOM 886 C C . VAL A 1 116 ? 1.437 -5.546 11.193 1.00 95.50 116 VAL A C 1
ATOM 888 O O . VAL A 1 116 ? 2.432 -5.536 10.470 1.00 95.50 116 VAL A O 1
ATOM 891 N N . ASN A 1 117 ? 0.482 -6.463 11.083 1.00 97.06 117 ASN A N 1
ATOM 892 C CA . ASN A 1 117 ? 0.568 -7.557 10.125 1.00 97.06 117 ASN A CA 1
ATOM 893 C C . ASN A 1 117 ? 0.319 -7.060 8.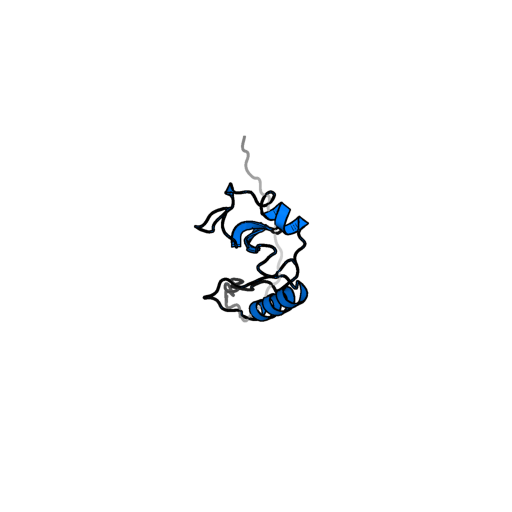693 1.00 97.06 117 ASN A C 1
ATOM 895 O O . ASN A 1 117 ? -0.669 -6.375 8.424 1.00 97.06 117 ASN A O 1
ATOM 899 N N . LEU A 1 118 ? 1.203 -7.430 7.764 1.00 98.12 118 LEU A N 1
ATOM 900 C CA . LEU A 1 118 ? 1.072 -7.079 6.351 1.00 98.12 118 LEU A CA 1
ATOM 901 C C . LEU A 1 118 ? 0.014 -7.959 5.678 1.00 98.12 118 LEU A C 1
ATOM 903 O O . LEU A 1 118 ? 0.246 -9.146 5.461 1.00 98.12 118 LEU A O 1
ATOM 907 N N . ILE A 1 119 ? -1.133 -7.385 5.326 1.00 97.19 119 ILE A N 1
ATOM 908 C CA . ILE A 1 119 ? -2.271 -8.122 4.746 1.00 97.19 119 ILE A CA 1
ATOM 909 C C . ILE A 1 119 ? -2.274 -8.168 3.210 1.00 97.19 119 ILE A C 1
ATOM 911 O O . ILE A 1 119 ? -3.161 -8.778 2.622 1.00 97.19 119 ILE A O 1
ATOM 915 N N . GLY A 1 120 ? -1.314 -7.524 2.544 1.00 98.06 120 GLY A N 1
ATOM 916 C CA . GLY A 1 120 ? -1.209 -7.586 1.089 1.00 98.06 120 GLY A CA 1
ATOM 917 C C . GLY A 1 120 ? -0.290 -6.552 0.460 1.00 98.06 120 GLY A C 1
ATOM 918 O O . GLY A 1 120 ? 0.363 -5.775 1.158 1.00 98.06 120 GLY A O 1
ATOM 919 N N . CYS A 1 121 ? -0.272 -6.538 -0.871 1.00 98.50 121 CYS A N 1
ATOM 920 C CA . CYS A 1 121 ? 0.511 -5.607 -1.684 1.00 98.50 121 CYS A CA 1
ATOM 921 C C . CYS A 1 121 ? -0.233 -5.187 -2.966 1.00 98.50 121 CYS A C 1
ATOM 923 O O . CYS A 1 121 ? -1.322 -5.677 -3.251 1.00 98.50 121 CYS A O 1
ATOM 925 N N . CYS A 1 122 ? 0.344 -4.243 -3.708 1.00 98.00 122 CYS A N 1
ATOM 926 C CA . CYS A 1 122 ? -0.071 -3.822 -5.048 1.00 98.00 122 CYS A CA 1
ATOM 927 C C . CYS A 1 122 ? 1.204 -3.407 -5.788 1.00 98.00 122 CYS A C 1
ATOM 929 O O . CYS A 1 122 ? 1.928 -2.551 -5.272 1.00 98.00 122 CYS A O 1
ATOM 931 N N . ALA A 1 123 ? 1.471 -4.007 -6.948 1.00 93.69 123 ALA A N 1
ATOM 932 C CA . ALA A 1 123 ? 2.656 -3.764 -7.771 1.00 93.69 123 ALA A CA 1
ATOM 933 C C . ALA A 1 123 ? 2.270 -3.158 -9.127 1.00 93.69 123 ALA A C 1
ATOM 935 O O . ALA A 1 123 ? 1.181 -3.512 -9.635 1.00 93.69 123 ALA A O 1
#